Protein AF-A0A151EDJ1-F1 (afdb_monomer_lite)

Structure (mmCIF, N/CA/C/O backbone):
data_AF-A0A151EDJ1-F1
#
_entry.id   AF-A0A151EDJ1-F1
#
loop_
_atom_site.group_PDB
_atom_site.id
_atom_site.type_symbol
_atom_site.label_atom_id
_atom_site.label_alt_id
_atom_site.label_comp_id
_atom_site.label_asym_id
_atom_site.label_entity_id
_atom_site.label_seq_id
_atom_site.pdbx_PDB_ins_code
_atom_site.Cartn_x
_atom_site.Cartn_y
_atom_site.Cartn_z
_atom_site.occupancy
_atom_site.B_iso_or_equiv
_atom_site.auth_seq_id
_atom_site.auth_comp_id
_atom_site.auth_asym_id
_atom_site.auth_atom_id
_atom_site.pdbx_PDB_model_num
ATOM 1 N N . MET A 1 1 ? 16.785 19.805 -21.610 1.00 51.41 1 MET A N 1
ATOM 2 C CA . MET A 1 1 ? 17.553 18.549 -21.438 1.00 51.41 1 MET A CA 1
ATOM 3 C C . MET A 1 1 ? 16.718 17.303 -21.761 1.00 51.41 1 MET A C 1
ATOM 5 O O . MET A 1 1 ? 17.277 16.340 -22.266 1.00 51.41 1 MET A O 1
ATOM 9 N N . ASP A 1 2 ? 15.391 17.324 -21.567 1.00 67.62 2 ASP A N 1
ATOM 10 C CA . ASP A 1 2 ? 14.525 16.147 -21.782 1.00 67.62 2 ASP A CA 1
ATOM 11 C C . ASP A 1 2 ? 14.190 15.793 -23.239 1.00 67.62 2 ASP A C 1
ATOM 13 O O . ASP A 1 2 ? 13.924 14.629 -23.528 1.00 67.62 2 ASP A O 1
ATOM 17 N N . PHE A 1 3 ? 14.205 16.756 -24.167 1.00 69.12 3 PHE A N 1
ATOM 18 C CA . PHE A 1 3 ? 13.816 16.505 -25.563 1.00 69.12 3 PHE A CA 1
ATOM 19 C C . PHE A 1 3 ? 14.855 15.660 -26.316 1.00 69.12 3 PHE A C 1
ATOM 21 O O . PHE A 1 3 ? 14.533 14.585 -26.812 1.00 69.12 3 PHE A O 1
ATOM 28 N N . VAL A 1 4 ? 16.126 16.076 -26.268 1.00 76.88 4 VAL A N 1
ATOM 29 C CA . VAL A 1 4 ? 17.264 15.361 -26.883 1.00 76.88 4 VAL A CA 1
ATOM 30 C C . VAL A 1 4 ? 17.376 13.924 -26.359 1.00 76.88 4 VAL A C 1
ATOM 32 O O . VAL A 1 4 ? 17.669 12.993 -27.103 1.00 76.88 4 VAL A O 1
ATOM 35 N N . LYS A 1 5 ? 17.081 13.716 -25.069 1.00 84.25 5 LYS A N 1
ATOM 36 C CA . LYS A 1 5 ? 17.083 12.385 -24.454 1.00 84.25 5 LYS A CA 1
ATOM 37 C C . LYS A 1 5 ? 15.996 11.475 -2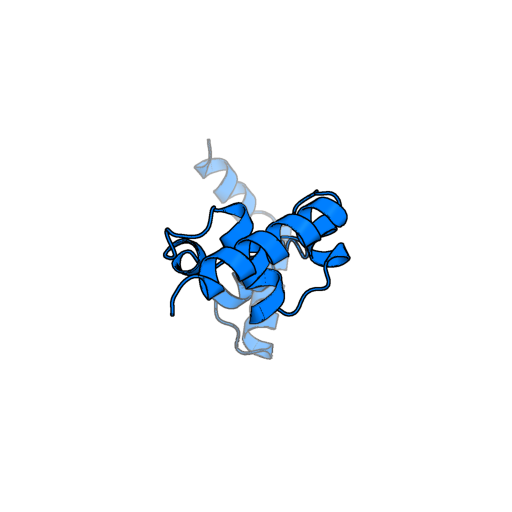5.038 1.00 84.25 5 LYS A C 1
ATOM 39 O O . LYS A 1 5 ? 16.250 10.293 -25.238 1.00 84.25 5 LYS A O 1
ATOM 44 N N . ARG A 1 6 ? 14.797 12.002 -25.314 1.00 85.06 6 ARG A N 1
ATOM 45 C CA . ARG A 1 6 ? 13.677 11.226 -25.879 1.00 85.06 6 ARG A CA 1
ATOM 46 C C . ARG A 1 6 ? 13.916 10.833 -27.332 1.00 85.06 6 ARG A C 1
ATOM 48 O O . ARG A 1 6 ? 13.548 9.724 -27.702 1.00 85.06 6 ARG A O 1
ATOM 55 N N . GLU A 1 7 ? 14.526 11.706 -28.127 1.00 84.50 7 GLU A N 1
ATOM 56 C CA . GLU A 1 7 ? 14.875 11.384 -29.517 1.00 84.50 7 GLU A CA 1
ATOM 57 C C . GLU A 1 7 ? 15.923 10.279 -29.580 1.00 84.50 7 GLU A C 1
ATOM 59 O O . GLU A 1 7 ? 15.695 9.266 -30.235 1.00 84.50 7 GLU A O 1
ATOM 64 N N . LYS A 1 8 ? 16.978 10.384 -28.764 1.00 88.19 8 LYS A N 1
ATOM 65 C CA . LYS A 1 8 ? 17.999 9.336 -28.669 1.00 88.19 8 LYS A CA 1
ATOM 66 C C . LYS A 1 8 ? 17.424 7.973 -28.261 1.00 88.19 8 LYS A C 1
ATOM 68 O O . LYS A 1 8 ? 17.879 6.950 -28.751 1.00 88.19 8 LYS A O 1
ATOM 73 N N . ILE A 1 9 ? 16.417 7.950 -27.382 1.00 89.75 9 ILE A N 1
ATOM 74 C CA . ILE A 1 9 ? 15.724 6.708 -26.997 1.00 89.75 9 ILE A CA 1
ATOM 75 C C . ILE A 1 9 ? 14.916 6.133 -28.167 1.00 89.75 9 ILE A C 1
ATOM 77 O O . ILE A 1 9 ? 14.866 4.921 -28.318 1.00 89.75 9 ILE A O 1
ATOM 81 N N . ARG A 1 10 ? 14.279 6.968 -28.997 1.00 89.19 10 ARG A N 1
ATOM 82 C CA . ARG A 1 10 ? 13.485 6.494 -30.146 1.00 89.19 10 ARG A CA 1
ATOM 83 C C . ARG A 1 10 ? 14.343 5.897 -31.256 1.00 89.19 10 ARG A C 1
ATOM 85 O O . ARG A 1 10 ? 13.878 5.014 -31.967 1.00 89.19 10 ARG A O 1
ATOM 92 N N . GLU A 1 11 ? 15.574 6.373 -31.386 1.00 91.88 11 GLU A N 1
ATOM 93 C CA . GLU A 1 11 ? 16.566 5.831 -32.318 1.00 91.88 11 GLU A CA 1
ATOM 94 C C . GLU A 1 11 ? 17.241 4.555 -31.787 1.00 91.88 11 GLU A C 1
ATOM 96 O O . GLU A 1 11 ? 17.954 3.872 -32.521 1.00 91.88 11 GLU A O 1
ATOM 101 N N . ASP A 1 12 ? 17.004 4.200 -30.522 1.00 94.81 12 ASP A N 1
ATOM 102 C CA . ASP A 1 12 ? 17.617 3.041 -29.889 1.00 9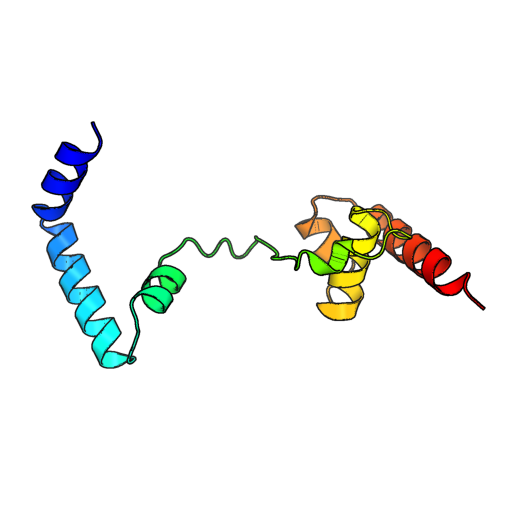4.81 12 ASP A CA 1
ATOM 103 C C . ASP A 1 12 ? 17.029 1.720 -30.421 1.00 94.81 12 ASP A C 1
ATOM 105 O O . ASP A 1 12 ? 15.813 1.515 -30.500 1.00 94.81 12 ASP A O 1
ATOM 109 N N . SER A 1 13 ? 17.905 0.768 -30.745 1.00 93.19 13 SER A N 1
ATOM 110 C CA . SER A 1 13 ? 17.513 -0.580 -31.174 1.00 93.19 13 SER A CA 1
ATOM 111 C C . SER A 1 13 ? 16.629 -1.317 -30.155 1.00 93.19 13 SER A C 1
ATOM 113 O O . SER A 1 13 ? 15.709 -2.040 -30.548 1.00 93.19 13 SER A O 1
ATOM 115 N N . LEU A 1 14 ? 16.846 -1.094 -28.854 1.00 94.25 14 LEU A N 1
ATOM 116 C CA . LEU A 1 14 ? 16.046 -1.673 -27.776 1.00 94.25 14 LEU A CA 1
ATOM 117 C C . LEU A 1 14 ? 14.632 -1.098 -27.761 1.00 94.25 14 LEU A C 1
ATOM 119 O O . LEU A 1 14 ? 13.679 -1.837 -27.519 1.00 94.25 14 LEU A O 1
ATOM 123 N N . TYR A 1 15 ? 14.474 0.196 -28.060 1.00 93.56 15 TYR A N 1
ATOM 124 C CA . TYR A 1 15 ? 13.155 0.812 -28.177 1.00 93.56 15 TYR A CA 1
ATOM 125 C C . TYR A 1 15 ? 12.355 0.167 -29.309 1.00 93.56 15 TYR A C 1
ATOM 127 O O . TYR A 1 15 ? 11.200 -0.204 -29.106 1.00 93.56 15 TYR A O 1
ATOM 135 N N . ASN A 1 16 ? 12.984 -0.052 -30.464 1.00 93.88 16 ASN A N 1
ATOM 136 C CA . ASN A 1 16 ? 12.343 -0.706 -31.607 1.00 93.88 16 ASN A CA 1
ATOM 137 C C . ASN A 1 16 ? 11.940 -2.156 -31.301 1.00 93.88 16 ASN A C 1
ATOM 139 O O . ASN A 1 16 ? 10.808 -2.555 -31.584 1.00 93.88 16 ASN A O 1
ATOM 143 N N . ALA A 1 17 ? 12.826 -2.929 -30.664 1.00 95.62 17 ALA A N 1
ATOM 144 C CA . ALA A 1 17 ? 12.510 -4.285 -30.218 1.00 95.62 17 ALA A CA 1
ATOM 145 C C . ALA A 1 17 ? 11.338 -4.293 -29.220 1.00 95.62 17 ALA A C 1
ATOM 147 O O . ALA A 1 17 ? 10.403 -5.083 -29.356 1.00 95.62 17 ALA A O 1
ATOM 148 N N . PHE A 1 18 ? 11.340 -3.367 -28.259 1.00 95.00 18 PHE A N 1
ATOM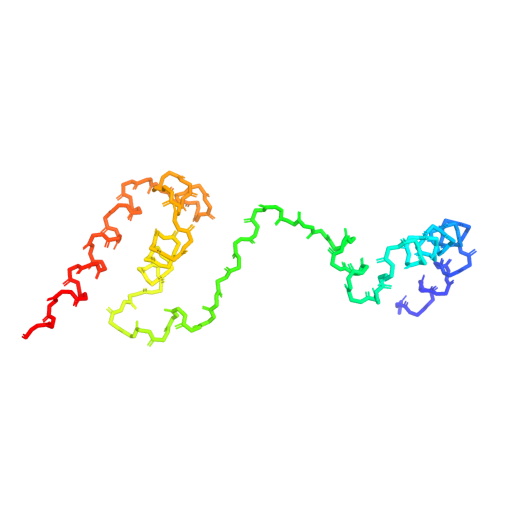 149 C CA . PHE A 1 18 ? 10.264 -3.225 -27.283 1.00 95.00 18 PHE A CA 1
ATOM 150 C C . PHE A 1 18 ? 8.929 -2.842 -27.938 1.00 95.00 18 PHE A C 1
ATOM 152 O O . PHE A 1 18 ? 7.904 -3.433 -27.605 1.00 95.00 18 PHE A O 1
ATOM 159 N N . GLN A 1 19 ? 8.924 -1.925 -28.914 1.00 94.50 19 GLN A N 1
ATOM 160 C CA . GLN A 1 19 ? 7.718 -1.579 -29.681 1.00 94.50 19 GLN A CA 1
ATOM 161 C C . GLN A 1 19 ? 7.127 -2.798 -30.403 1.00 94.50 19 GLN A C 1
ATOM 163 O O . GLN A 1 19 ? 5.909 -2.981 -30.398 1.00 94.50 19 GLN A O 1
ATOM 168 N N . LEU A 1 20 ? 7.974 -3.655 -30.982 1.00 95.50 20 LEU A N 1
ATOM 169 C CA . LEU A 1 20 ? 7.533 -4.870 -31.670 1.00 95.50 20 LEU A CA 1
ATOM 170 C C . LEU A 1 20 ? 6.892 -5.881 -30.703 1.00 95.50 20 LEU A C 1
ATOM 172 O O . LEU A 1 20 ? 5.830 -6.441 -30.993 1.00 95.50 20 LEU A O 1
ATOM 176 N N . VAL A 1 21 ? 7.499 -6.069 -29.527 1.00 95.75 21 VAL A N 1
ATOM 177 C CA . VAL A 1 21 ? 6.945 -6.914 -28.457 1.00 95.75 21 VAL A CA 1
ATOM 178 C C . VAL A 1 21 ? 5.614 -6.350 -27.956 1.00 95.75 21 VAL A C 1
ATOM 180 O O . VAL A 1 21 ? 4.629 -7.084 -27.895 1.00 95.75 21 VAL A O 1
ATOM 183 N N . LEU A 1 22 ? 5.550 -5.047 -27.657 1.00 94.38 22 LEU A N 1
ATOM 184 C CA . LEU A 1 22 ? 4.321 -4.397 -27.198 1.00 94.38 22 LEU A CA 1
ATOM 185 C C . LEU A 1 22 ? 3.192 -4.517 -28.219 1.00 94.38 22 LEU A C 1
ATOM 187 O O . LEU A 1 22 ? 2.059 -4.796 -27.836 1.00 94.38 22 LEU A O 1
ATOM 191 N N . LYS A 1 23 ? 3.489 -4.334 -29.509 1.00 94.81 23 LYS A N 1
ATOM 192 C CA . LYS A 1 23 ? 2.507 -4.510 -30.583 1.00 94.81 23 LYS A CA 1
ATOM 193 C C . LYS A 1 23 ? 1.941 -5.933 -30.586 1.00 94.81 23 LYS A C 1
ATOM 195 O O . LYS A 1 23 ? 0.727 -6.101 -30.564 1.00 94.81 23 LYS A O 1
ATOM 200 N N . SER A 1 24 ? 2.817 -6.935 -30.522 1.00 95.00 24 SER A N 1
ATOM 201 C CA . SER A 1 24 ? 2.421 -8.350 -30.512 1.00 95.00 24 SER A CA 1
ATOM 202 C C . SER A 1 24 ? 1.559 -8.705 -29.293 1.00 95.00 24 SER A C 1
ATOM 204 O O . SER A 1 24 ? 0.609 -9.476 -29.404 1.00 95.00 24 SER A O 1
ATOM 206 N N . LEU A 1 25 ? 1.864 -8.130 -28.123 1.00 93.69 25 LEU A N 1
ATOM 207 C CA . LEU A 1 25 ? 1.070 -8.318 -26.904 1.00 93.69 25 LEU A CA 1
ATOM 208 C C . LEU A 1 25 ? -0.300 -7.639 -26.995 1.00 93.69 25 LEU A C 1
ATOM 210 O O . LEU A 1 25 ? -1.295 -8.249 -26.611 1.00 93.69 25 LEU A O 1
ATOM 214 N N . LYS A 1 26 ? -0.359 -6.410 -27.524 1.00 93.75 26 LYS A N 1
ATOM 215 C CA . LYS A 1 26 ? -1.623 -5.690 -27.727 1.00 93.75 26 LYS A CA 1
ATOM 216 C C . LYS A 1 26 ? -2.567 -6.455 -28.642 1.00 93.75 26 LYS A C 1
ATOM 218 O O . LYS A 1 26 ? -3.727 -6.605 -28.299 1.00 93.75 26 LYS A O 1
ATOM 223 N N . GLU A 1 27 ? -2.064 -6.977 -29.757 1.00 94.75 27 GLU A N 1
ATOM 224 C CA . GLU A 1 27 ? -2.874 -7.743 -30.711 1.00 94.75 27 GLU A CA 1
ATOM 225 C C . GLU A 1 27 ? -3.328 -9.090 -30.132 1.00 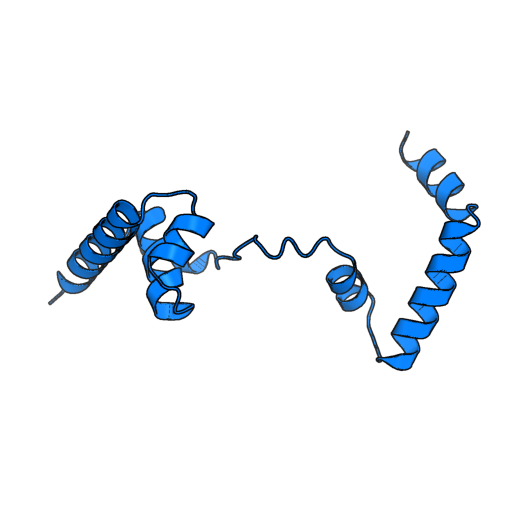94.75 27 GLU A C 1
ATOM 227 O O . GLU A 1 27 ? -4.486 -9.470 -30.282 1.00 94.75 27 GLU A O 1
ATOM 232 N N . LYS A 1 28 ? -2.439 -9.809 -29.434 1.00 95.88 28 LYS A N 1
ATOM 233 C CA . LYS A 1 28 ? -2.751 -11.137 -28.881 1.00 95.88 28 LYS A CA 1
ATOM 234 C C . LYS A 1 28 ? -3.793 -11.103 -27.758 1.00 95.88 28 LYS A C 1
ATOM 236 O O . LYS A 1 28 ? -4.528 -12.076 -27.599 1.00 95.88 28 LYS A O 1
ATOM 241 N N . TYR A 1 29 ? -3.815 -10.034 -26.965 1.00 94.12 29 TYR A N 1
ATOM 242 C CA . TYR A 1 29 ? -4.647 -9.923 -25.762 1.00 94.12 29 TYR A CA 1
ATOM 243 C C . TYR A 1 29 ? -5.655 -8.763 -25.818 1.00 94.12 29 TYR A C 1
ATOM 245 O O . TYR A 1 29 ? -6.245 -8.445 -24.793 1.00 94.12 29 TYR A O 1
ATOM 253 N N . ASP A 1 30 ? -5.836 -8.143 -26.989 1.00 93.19 30 ASP A N 1
ATOM 254 C CA . ASP A 1 30 ? -6.715 -6.982 -27.220 1.00 93.19 30 ASP A CA 1
ATOM 255 C C . ASP A 1 30 ? -6.485 -5.821 -26.230 1.00 93.19 30 ASP A C 1
ATOM 257 O O . ASP A 1 30 ? -7.414 -5.205 -25.714 1.00 93.19 30 ASP A O 1
ATOM 261 N N . LEU A 1 31 ? -5.212 -5.533 -25.927 1.00 93.38 31 LEU A N 1
ATOM 262 C CA . LEU A 1 31 ? -4.856 -4.544 -24.907 1.00 93.38 31 LEU A CA 1
ATOM 263 C C . LEU A 1 31 ? -4.842 -3.126 -25.467 1.00 93.38 31 LEU A C 1
ATOM 265 O O . LEU A 1 31 ? -4.175 -2.811 -26.463 1.00 93.38 31 LEU A O 1
ATOM 269 N N . ASN A 1 32 ? -5.459 -2.217 -24.726 1.00 92.25 32 ASN A N 1
ATOM 270 C CA . ASN A 1 32 ? -5.342 -0.791 -24.958 1.00 92.25 32 ASN A CA 1
ATOM 271 C C . ASN A 1 32 ? -4.076 -0.209 -24.295 1.00 92.25 32 ASN A C 1
ATOM 273 O O . ASN A 1 32 ? -3.361 -0.841 -23.517 1.00 92.25 32 ASN A O 1
ATOM 277 N N . THR A 1 33 ? -3.756 1.046 -24.619 1.00 88.19 33 THR A N 1
ATOM 278 C CA . THR A 1 33 ? -2.535 1.699 -24.118 1.00 88.19 33 THR A CA 1
ATOM 279 C C . THR A 1 33 ? -2.501 1.845 -22.595 1.00 88.19 33 THR A C 1
ATOM 281 O O . THR A 1 33 ? -1.414 1.786 -22.028 1.00 88.19 33 THR A O 1
ATOM 284 N N . ARG A 1 34 ? -3.649 2.027 -21.927 1.00 84.94 34 ARG A N 1
ATOM 285 C CA . ARG A 1 34 ? -3.693 2.158 -20.461 1.00 84.94 34 ARG A CA 1
ATOM 286 C C . ARG A 1 34 ? -3.360 0.835 -19.786 1.00 84.94 34 ARG A C 1
ATOM 288 O O . ARG A 1 34 ? -2.511 0.825 -18.909 1.00 84.94 34 ARG A O 1
ATOM 295 N N . GLU A 1 35 ? -3.934 -0.262 -20.260 1.00 85.31 35 GLU A N 1
ATOM 296 C CA . GLU A 1 35 ? -3.665 -1.604 -19.726 1.00 85.31 35 GLU A CA 1
ATOM 297 C C . GLU A 1 35 ? -2.191 -1.983 -19.892 1.00 85.31 35 GLU A C 1
ATOM 299 O O . GLU A 1 35 ? -1.573 -2.526 -18.984 1.00 85.31 35 GLU A O 1
ATOM 304 N N . VAL A 1 36 ? -1.578 -1.619 -21.024 1.00 89.38 36 VAL A N 1
ATOM 305 C CA . VAL A 1 36 ? -0.134 -1.813 -21.213 1.00 89.38 36 VAL A CA 1
ATOM 306 C C . VAL A 1 36 ? 0.684 -1.002 -20.211 1.00 89.38 36 VAL A C 1
ATOM 308 O O . VAL A 1 36 ? 1.666 -1.524 -19.692 1.00 89.38 36 VAL A O 1
ATOM 311 N N . ILE A 1 37 ? 0.298 0.249 -19.931 1.00 86.31 37 ILE A N 1
ATOM 312 C CA . ILE A 1 37 ? 0.950 1.059 -18.894 1.00 86.31 37 ILE A CA 1
ATOM 313 C C . ILE A 1 37 ? 0.788 0.391 -17.532 1.00 86.31 37 ILE A C 1
ATOM 315 O O . ILE A 1 37 ? 1.765 0.319 -16.803 1.00 86.31 37 ILE A O 1
ATOM 319 N N . GLU A 1 38 ? -0.394 -0.121 -17.202 1.00 83.00 38 GLU A N 1
ATOM 320 C CA . GLU A 1 38 ? -0.633 -0.815 -15.935 1.00 83.00 38 GLU A CA 1
ATOM 321 C C . GLU A 1 38 ? 0.249 -2.056 -15.791 1.00 83.00 38 GLU A C 1
ATOM 323 O O . GLU A 1 38 ? 0.831 -2.231 -14.732 1.00 83.00 38 GLU A O 1
ATOM 328 N N . LEU A 1 39 ? 0.428 -2.849 -16.853 1.00 83.31 39 LEU A N 1
ATOM 329 C CA . LEU A 1 39 ? 1.254 -4.067 -16.847 1.00 83.31 39 LEU A CA 1
ATOM 330 C C . LEU A 1 39 ? 2.758 -3.817 -16.658 1.00 83.31 39 LEU A C 1
ATOM 332 O O . LEU A 1 39 ? 3.465 -4.676 -16.131 1.00 83.31 39 LEU A O 1
ATOM 336 N N . ILE A 1 40 ? 3.269 -2.694 -17.173 1.00 84.00 40 ILE A N 1
ATOM 337 C CA . ILE A 1 40 ? 4.704 -2.352 -17.130 1.00 84.00 40 ILE A CA 1
ATOM 338 C C . ILE A 1 40 ? 5.039 -1.348 -16.035 1.00 84.00 40 ILE A C 1
ATOM 340 O O . ILE A 1 40 ? 6.210 -1.207 -15.675 1.00 84.00 40 ILE A O 1
ATOM 344 N N . ALA A 1 41 ? 4.038 -0.605 -15.555 1.00 80.50 41 ALA A N 1
ATOM 345 C CA . ALA A 1 41 ? 4.194 0.226 -14.384 1.00 80.50 41 ALA A CA 1
ATOM 346 C C . ALA A 1 41 ? 4.710 -0.680 -13.268 1.00 80.50 41 ALA A C 1
ATOM 348 O O . ALA A 1 41 ? 4.277 -1.832 -13.171 1.00 80.50 41 ALA A O 1
ATOM 349 N N . PRO A 1 42 ? 5.655 -0.202 -12.447 1.00 70.38 42 PRO A N 1
ATOM 350 C CA . PRO A 1 42 ? 6.049 -0.941 -11.271 1.00 70.38 42 PRO A CA 1
ATOM 351 C C . PRO A 1 42 ? 4.782 -1.212 -10.463 1.00 70.38 42 PRO A C 1
ATOM 353 O O . PRO A 1 42 ? 4.204 -0.322 -9.842 1.00 70.38 42 PRO A O 1
ATOM 356 N N . HIS A 1 43 ? 4.323 -2.458 -10.520 1.00 62.56 43 HIS A N 1
ATOM 357 C CA . HIS A 1 43 ? 3.433 -2.997 -9.526 1.00 62.56 43 HIS A CA 1
ATOM 358 C C . HIS A 1 43 ? 4.299 -3.098 -8.281 1.00 62.56 43 HIS A C 1
ATOM 360 O O . HIS A 1 43 ? 4.901 -4.143 -8.022 1.00 62.56 43 HIS A O 1
ATOM 366 N N . ASP A 1 44 ? 4.407 -2.001 -7.534 1.00 58.69 44 ASP A N 1
ATOM 367 C CA . ASP A 1 44 ? 4.714 -2.102 -6.121 1.00 58.69 44 ASP A CA 1
ATOM 368 C C . ASP A 1 44 ? 3.622 -3.011 -5.563 1.00 58.69 44 ASP A C 1
ATOM 370 O O . ASP A 1 44 ? 2.522 -2.572 -5.233 1.00 58.69 44 ASP A O 1
ATOM 374 N N . LYS A 1 45 ? 3.907 -4.317 -5.504 1.00 52.91 45 LYS A N 1
ATOM 375 C CA . LYS A 1 45 ? 3.042 -5.340 -4.903 1.00 52.91 45 LYS A CA 1
ATOM 376 C C . LYS A 1 45 ? 2.713 -5.017 -3.437 1.00 52.91 45 LYS A C 1
ATOM 378 O O . LYS A 1 45 ? 1.924 -5.723 -2.823 1.00 52.91 45 LYS A O 1
ATOM 383 N N . GLU A 1 46 ? 3.303 -3.955 -2.895 1.00 57.12 46 GLU A N 1
ATOM 384 C CA . GLU A 1 46 ? 3.219 -3.495 -1.518 1.00 57.12 46 GLU A CA 1
ATOM 385 C C . GLU A 1 46 ? 2.422 -2.186 -1.355 1.00 57.12 46 GLU A C 1
ATOM 387 O O . GLU A 1 46 ? 2.069 -1.829 -0.230 1.00 57.12 46 GLU A O 1
ATOM 392 N N . ALA A 1 47 ? 2.090 -1.465 -2.435 1.00 67.25 47 ALA A N 1
ATOM 393 C CA . ALA A 1 47 ? 1.366 -0.199 -2.322 1.00 67.25 47 ALA A CA 1
ATOM 394 C C . ALA A 1 47 ? -0.144 -0.440 -2.163 1.00 67.25 47 ALA A C 1
ATOM 396 O O . ALA A 1 47 ? -0.888 -0.617 -3.130 1.00 67.25 47 ALA A O 1
ATOM 397 N N . ILE A 1 48 ? -0.618 -0.426 -0.917 1.00 80.56 48 ILE A N 1
ATOM 398 C CA . ILE A 1 48 ? -2.050 -0.477 -0.613 1.00 80.56 48 ILE A CA 1
ATOM 399 C C . ILE A 1 48 ? -2.718 0.830 -1.058 1.00 80.56 48 ILE A C 1
ATOM 401 O O . ILE A 1 48 ? -2.466 1.898 -0.498 1.00 80.56 48 ILE A O 1
ATOM 405 N N . SER A 1 49 ? -3.619 0.737 -2.037 1.00 86.25 49 SER A N 1
ATOM 406 C CA . SER A 1 49 ? -4.475 1.855 -2.442 1.00 86.25 49 SER A CA 1
ATOM 407 C C . SER A 1 49 ? -5.655 2.015 -1.481 1.00 86.25 49 SER A C 1
ATOM 409 O O . SER A 1 49 ? -6.363 1.052 -1.178 1.00 86.25 49 SER A O 1
ATOM 411 N N . ILE A 1 50 ? -5.880 3.241 -1.004 1.00 89.69 50 ILE A N 1
ATOM 412 C CA . ILE A 1 50 ? -6.959 3.574 -0.068 1.00 89.69 50 ILE A CA 1
ATOM 413 C C . ILE A 1 50 ? -7.840 4.658 -0.703 1.00 89.69 50 ILE A C 1
ATOM 415 O O . ILE A 1 50 ? -7.350 5.767 -0.939 1.00 89.69 50 ILE A O 1
ATOM 419 N N . PRO A 1 51 ? -9.135 4.389 -0.960 1.00 92.56 51 PRO A N 1
ATOM 420 C CA . PRO A 1 51 ? -10.060 5.397 -1.466 1.00 92.56 51 PRO A CA 1
ATOM 421 C C . PRO A 1 51 ? -10.165 6.584 -0.504 1.00 92.56 51 PRO A C 1
ATOM 423 O O . PRO A 1 51 ? -10.342 6.407 0.702 1.00 92.56 51 PRO A O 1
ATOM 426 N N . ILE A 1 52 ? -10.128 7.813 -1.025 1.00 93.75 52 ILE A N 1
ATOM 427 C CA . ILE A 1 52 ? -10.188 9.034 -0.201 1.00 93.75 52 ILE A CA 1
ATOM 428 C C . ILE A 1 52 ? -11.473 9.122 0.644 1.00 93.75 52 ILE A C 1
ATOM 430 O O . ILE A 1 52 ? -11.489 9.726 1.716 1.00 93.75 52 ILE A O 1
ATOM 434 N N . GLN A 1 53 ? -12.542 8.467 0.189 1.00 95.00 53 GLN A N 1
ATOM 435 C CA . GLN A 1 53 ? -13.836 8.363 0.856 1.00 95.00 53 GLN A CA 1
ATOM 436 C C . GLN A 1 53 ? -13.728 7.719 2.245 1.00 95.00 53 GLN A C 1
ATOM 438 O O . GLN A 1 53 ? -14.477 8.094 3.145 1.00 95.00 53 GLN A O 1
ATOM 443 N N . VAL A 1 54 ? -12.750 6.830 2.461 1.00 94.50 54 VAL A N 1
ATOM 444 C CA . VAL A 1 54 ? -12.472 6.219 3.773 1.00 94.50 54 VAL A CA 1
ATOM 445 C C . VAL A 1 54 ? -12.230 7.288 4.844 1.00 94.50 54 VAL A C 1
ATOM 447 O O . VAL A 1 54 ? -12.622 7.124 5.998 1.00 94.50 54 VAL A O 1
ATOM 450 N N . LEU A 1 55 ? -11.654 8.432 4.462 1.00 94.81 55 LEU A N 1
ATOM 451 C CA . LEU A 1 55 ? -11.323 9.533 5.368 1.00 94.81 55 LEU A CA 1
ATOM 452 C C . LEU A 1 55 ? -12.478 10.531 5.582 1.00 94.81 55 LEU A C 1
ATOM 454 O O . LEU A 1 55 ? -12.303 11.534 6.279 1.00 94.81 55 LEU A O 1
ATOM 458 N N . GLN A 1 56 ? -13.663 10.288 5.005 1.00 93.56 56 GLN A N 1
ATOM 459 C CA . GLN A 1 56 ? -14.827 11.164 5.189 1.00 93.56 56 GLN A CA 1
ATOM 460 C C . GLN A 1 56 ? -15.393 11.099 6.612 1.00 93.56 56 GLN A C 1
ATOM 462 O O . GLN A 1 56 ? -15.956 12.086 7.095 1.00 93.56 56 GLN A O 1
ATOM 467 N N . ASN A 1 57 ? -15.238 9.967 7.307 1.00 88.62 57 ASN A N 1
ATOM 468 C CA . ASN A 1 57 ? -15.742 9.816 8.668 1.00 88.62 57 ASN A CA 1
ATOM 469 C C . ASN A 1 57 ? -14.887 10.605 9.674 1.00 88.62 57 ASN A C 1
ATOM 471 O O . ASN A 1 57 ? -13.910 10.099 10.220 1.00 88.62 57 ASN A O 1
ATOM 475 N N . ARG A 1 58 ? -15.316 11.834 9.980 1.00 90.62 58 ARG A N 1
ATOM 476 C CA . ARG A 1 58 ? -14.627 12.748 10.910 1.00 90.62 58 ARG A CA 1
ATOM 477 C C . ARG A 1 58 ? -14.613 12.293 12.374 1.00 90.62 58 ARG A C 1
ATOM 479 O O . ARG A 1 58 ? -13.928 12.913 13.179 1.00 90.62 58 ARG A O 1
ATOM 486 N N . GLN A 1 59 ? -15.352 11.242 12.737 1.00 90.88 59 GLN A N 1
ATOM 487 C CA . GLN A 1 59 ? -15.296 10.673 14.090 1.00 90.88 59 GLN A CA 1
ATOM 488 C C . GLN A 1 59 ? -14.046 9.812 14.297 1.00 90.88 59 GLN A C 1
ATOM 490 O O . GLN A 1 59 ? -13.610 9.624 15.434 1.00 90.88 59 GLN A O 1
ATOM 495 N N . LEU A 1 60 ? -13.485 9.280 13.208 1.00 94.94 60 LEU A N 1
ATOM 496 C CA . LEU A 1 60 ? -12.273 8.478 13.225 1.00 94.94 60 LEU A CA 1
ATOM 497 C C . LEU A 1 60 ? -11.067 9.359 12.893 1.00 94.94 60 LEU A C 1
ATOM 499 O O . LEU A 1 60 ? -11.111 10.192 11.988 1.00 94.94 60 LEU A O 1
ATOM 503 N N . GLY A 1 61 ? -9.969 9.158 13.617 1.00 94.81 61 GLY A N 1
ATOM 504 C CA . GLY A 1 61 ? -8.668 9.659 13.187 1.00 94.81 61 GLY A CA 1
ATOM 505 C C . GLY A 1 61 ? -8.236 8.972 11.890 1.00 94.81 61 GLY A C 1
ATOM 506 O O . GLY A 1 61 ? -8.705 7.881 11.572 1.00 94.81 61 GLY A O 1
ATOM 507 N N . VAL A 1 62 ? -7.299 9.576 11.154 1.00 95.94 62 VAL A N 1
ATOM 508 C CA . VAL A 1 62 ? -6.838 9.048 9.854 1.00 95.94 62 VAL A CA 1
ATOM 509 C C . VAL A 1 62 ? -6.399 7.584 9.962 1.00 95.94 62 VAL A C 1
ATOM 511 O O . VAL A 1 62 ? -6.862 6.747 9.194 1.00 95.94 62 VAL A O 1
ATOM 514 N N . LEU A 1 63 ? -5.577 7.247 10.962 1.00 96.31 63 LEU A N 1
ATOM 515 C CA . LEU A 1 63 ? -5.117 5.870 11.167 1.00 96.31 63 LEU A CA 1
ATOM 516 C C . LEU A 1 63 ? -6.259 4.914 11.549 1.00 96.31 63 LEU A C 1
ATOM 518 O O . LEU A 1 63 ? -6.262 3.770 11.115 1.00 96.31 63 LEU A O 1
ATOM 522 N N . GLU A 1 64 ? -7.243 5.374 12.325 1.00 97.38 64 GLU A N 1
ATOM 523 C CA . GLU A 1 64 ? -8.422 4.571 12.677 1.00 97.38 64 GLU A CA 1
ATOM 524 C C . GLU A 1 64 ? -9.268 4.258 11.444 1.00 97.38 64 GLU A C 1
ATOM 526 O O . GLU A 1 64 ? -9.647 3.107 11.248 1.00 97.38 64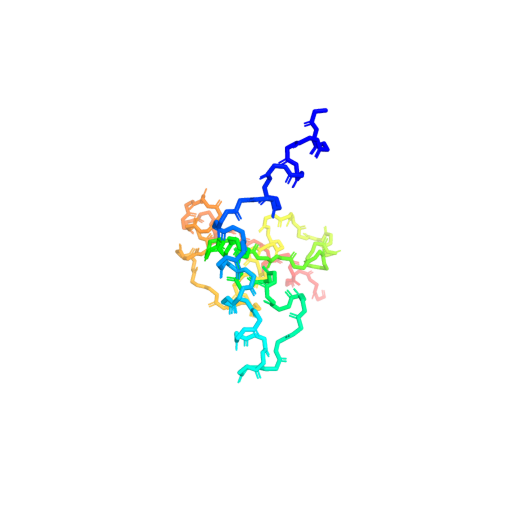 GLU A O 1
ATOM 531 N N . ALA A 1 65 ? -9.524 5.258 10.599 1.00 96.94 65 ALA A N 1
ATOM 532 C CA . ALA A 1 65 ? -10.277 5.091 9.362 1.00 96.94 65 ALA A CA 1
ATOM 533 C C . ALA A 1 65 ? -9.579 4.111 8.407 1.00 96.94 65 ALA A C 1
ATOM 535 O O . ALA A 1 65 ? -10.214 3.192 7.894 1.00 96.94 65 ALA A O 1
ATOM 536 N N . VAL A 1 66 ? -8.260 4.258 8.238 1.00 96.62 66 VAL A N 1
ATOM 537 C CA . VAL A 1 66 ? -7.444 3.347 7.424 1.00 96.62 66 VAL A CA 1
ATOM 538 C C . VAL A 1 66 ? -7.484 1.923 7.978 1.00 96.62 66 VAL A C 1
ATOM 540 O O . VAL A 1 66 ? -7.800 0.996 7.241 1.00 96.62 66 VAL A O 1
ATOM 543 N N . VAL A 1 67 ? -7.219 1.727 9.273 1.00 97.19 67 VAL A N 1
ATOM 544 C CA . VAL A 1 67 ? -7.207 0.385 9.882 1.00 97.19 67 VAL A CA 1
ATOM 545 C C . VAL A 1 67 ? -8.581 -0.284 9.808 1.00 97.19 67 VAL A C 1
ATOM 547 O O . VAL A 1 67 ? -8.653 -1.480 9.542 1.00 97.19 67 VAL A O 1
ATOM 550 N N . VAL A 1 68 ? -9.668 0.470 10.008 1.00 96.75 68 VAL A N 1
ATOM 551 C CA . VAL A 1 68 ? -11.043 -0.030 9.851 1.00 96.75 68 VAL A CA 1
ATOM 552 C C . VAL A 1 68 ? -11.292 -0.488 8.419 1.00 96.75 68 VAL A C 1
ATOM 554 O O . VAL A 1 68 ? -11.731 -1.615 8.232 1.00 96.75 68 VAL A O 1
ATOM 557 N N . TYR A 1 69 ? -10.945 0.322 7.417 1.00 96.44 69 TYR A N 1
ATOM 558 C CA . TYR A 1 69 ? -11.101 -0.052 6.009 1.00 96.44 69 TYR A CA 1
ATOM 559 C C . TYR A 1 69 ? -10.298 -1.308 5.649 1.00 96.44 69 TYR A C 1
ATOM 561 O O . TYR A 1 69 ? -10.838 -2.259 5.089 1.00 96.44 69 TYR A O 1
ATOM 569 N N . LEU A 1 70 ? -9.020 -1.361 6.034 1.00 95.56 70 LEU A N 1
ATOM 570 C CA . LEU A 1 70 ? -8.172 -2.521 5.749 1.00 95.56 70 LEU A CA 1
ATOM 571 C C . LEU A 1 70 ? -8.660 -3.791 6.451 1.00 95.56 70 LEU A C 1
ATOM 573 O O . LEU A 1 70 ? -8.482 -4.892 5.930 1.00 95.56 70 LEU A O 1
ATOM 577 N N . LYS A 1 71 ? -9.280 -3.652 7.627 1.00 96.50 71 LYS A N 1
ATOM 578 C CA . LYS A 1 71 ? -9.784 -4.788 8.393 1.00 96.50 71 LYS A CA 1
ATOM 579 C C . LYS A 1 71 ? -11.154 -5.270 7.922 1.00 96.50 71 LYS A C 1
ATOM 581 O O . LYS A 1 71 ? -11.340 -6.474 7.779 1.00 96.50 71 LYS A O 1
ATOM 586 N N . ASP A 1 72 ? -12.096 -4.351 7.744 1.00 95.81 72 ASP A N 1
ATOM 587 C CA . ASP A 1 72 ? -13.503 -4.665 7.488 1.00 95.81 72 ASP A CA 1
ATOM 588 C C . ASP A 1 72 ? -13.801 -4.820 5.992 1.00 95.81 72 ASP A C 1
ATOM 590 O O . ASP A 1 72 ? -14.516 -5.744 5.620 1.00 95.81 72 ASP A O 1
ATOM 594 N N . GLU A 1 73 ? -13.243 -3.948 5.145 1.00 93.69 73 GLU A N 1
ATOM 595 C CA . GLU A 1 73 ? -13.543 -3.920 3.705 1.00 93.69 73 GLU A CA 1
ATOM 596 C C . GLU A 1 73 ? -12.547 -4.764 2.900 1.00 93.69 73 GLU A C 1
ATOM 598 O O . GLU A 1 73 ? -12.940 -5.503 2.002 1.00 93.69 73 GLU A O 1
ATOM 603 N N . ILE A 1 74 ? -11.251 -4.693 3.233 1.00 92.06 74 ILE A N 1
ATOM 604 C CA . ILE A 1 74 ? -10.208 -5.493 2.558 1.00 92.06 74 ILE A CA 1
ATOM 605 C C . ILE A 1 74 ? -10.022 -6.872 3.214 1.00 92.06 74 ILE A C 1
ATOM 607 O O . ILE A 1 74 ? -9.591 -7.817 2.559 1.00 92.06 74 ILE A O 1
ATOM 611 N N . GLY A 1 75 ? -10.362 -7.019 4.499 1.00 93.81 75 GLY A N 1
ATOM 612 C CA . GLY A 1 75 ? -10.324 -8.309 5.199 1.00 93.81 75 GLY A CA 1
ATOM 613 C C . GLY A 1 75 ? -8.951 -8.739 5.731 1.00 93.81 75 GLY A C 1
ATOM 614 O O . GLY A 1 75 ? -8.773 -9.908 6.080 1.00 93.81 75 GLY A O 1
ATOM 615 N N . LEU A 1 76 ? -7.980 -7.827 5.836 1.00 94.06 76 LEU A N 1
ATOM 616 C CA . LEU A 1 76 ? -6.625 -8.161 6.284 1.00 94.06 76 LEU A CA 1
ATOM 617 C C . LEU A 1 76 ? -6.566 -8.582 7.765 1.00 94.06 76 LEU A C 1
ATOM 619 O O . LEU A 1 76 ? -7.349 -8.162 8.631 1.00 94.06 76 LEU A O 1
ATOM 623 N N . LYS A 1 77 ? -5.588 -9.423 8.101 1.00 95.69 77 LYS A N 1
ATOM 624 C CA . LYS A 1 77 ? -5.209 -9.755 9.480 1.00 95.69 77 LYS A CA 1
ATOM 625 C C . LYS A 1 77 ? -4.476 -8.580 10.120 1.00 95.69 77 LYS A C 1
ATOM 627 O O . LYS A 1 77 ? -3.866 -7.762 9.442 1.00 95.69 77 LYS A O 1
ATOM 632 N N . TYR A 1 78 ? -4.489 -8.512 11.451 1.00 96.81 78 TYR A N 1
ATOM 633 C CA . TYR A 1 78 ? -3.802 -7.428 12.160 1.00 96.81 78 TYR A CA 1
ATOM 634 C C . TYR A 1 78 ? -2.303 -7.383 11.856 1.00 96.81 78 TYR A C 1
ATOM 636 O O . TYR A 1 78 ? -1.786 -6.294 11.652 1.00 96.81 78 TYR A O 1
ATOM 644 N N . SER A 1 79 ? -1.652 -8.542 11.739 1.00 94.69 79 SER A N 1
ATOM 645 C CA . SER A 1 79 ? -0.241 -8.661 11.360 1.00 94.69 79 SER A CA 1
ATOM 646 C C . SER A 1 79 ? 0.041 -8.167 9.936 1.00 94.69 79 SER A C 1
ATOM 648 O O . SER A 1 79 ? 1.068 -7.552 9.677 1.00 94.69 79 SER A O 1
ATOM 650 N N . GLU A 1 80 ? -0.886 -8.396 9.002 1.00 92.81 80 GLU A N 1
ATOM 651 C CA . GLU A 1 80 ? -0.766 -7.933 7.612 1.00 92.81 80 GLU A CA 1
ATOM 652 C C . GLU A 1 80 ? -0.912 -6.408 7.541 1.00 92.81 80 GLU A C 1
ATOM 654 O O . GLU A 1 80 ? -0.119 -5.733 6.889 1.00 92.81 80 GLU A O 1
ATOM 659 N N . ILE A 1 81 ? -1.873 -5.851 8.284 1.00 95.31 81 ILE A N 1
ATOM 660 C CA . ILE A 1 81 ? -2.063 -4.398 8.406 1.00 95.31 81 ILE A CA 1
ATOM 661 C C . ILE A 1 81 ? -0.856 -3.750 9.097 1.00 95.31 81 ILE A C 1
ATOM 663 O O . ILE A 1 81 ? -0.408 -2.680 8.693 1.00 95.31 81 ILE A O 1
ATOM 667 N N . ALA A 1 82 ? -0.327 -4.385 10.140 1.00 95.69 82 ALA A N 1
ATOM 668 C CA . ALA A 1 82 ? 0.834 -3.913 10.882 1.00 95.69 82 ALA A CA 1
ATOM 669 C C . ALA A 1 82 ? 2.074 -3.843 9.990 1.00 95.69 82 ALA A C 1
ATOM 671 O O . ALA A 1 82 ? 2.724 -2.799 9.934 1.00 95.69 82 ALA A O 1
ATOM 672 N N . HIS A 1 83 ? 2.332 -4.902 9.218 1.00 93.50 83 HIS A N 1
ATOM 673 C CA . HIS A 1 83 ? 3.409 -4.928 8.237 1.00 93.50 83 HIS A CA 1
ATOM 674 C C . HIS A 1 83 ? 3.230 -3.835 7.174 1.00 93.50 83 HIS A C 1
ATOM 676 O O . HIS A 1 83 ? 4.131 -3.025 6.970 1.00 93.50 83 HIS A O 1
ATOM 682 N N . ALA A 1 84 ? 2.038 -3.736 6.577 1.00 90.75 84 ALA A N 1
ATOM 683 C CA . ALA A 1 84 ? 1.765 -2.773 5.512 1.00 90.75 84 ALA A CA 1
ATOM 684 C C . ALA A 1 84 ? 1.845 -1.303 5.957 1.00 90.75 84 ALA A C 1
ATOM 686 O O . ALA A 1 84 ? 2.233 -0.434 5.182 1.00 90.75 84 ALA A O 1
ATOM 687 N N . LEU A 1 85 ? 1.478 -1.005 7.207 1.00 92.62 85 LEU A N 1
ATOM 688 C CA . LEU A 1 85 ? 1.539 0.351 7.764 1.00 92.62 85 LEU A CA 1
ATOM 689 C C . LEU A 1 85 ? 2.841 0.627 8.530 1.00 92.62 85 LEU A C 1
ATOM 691 O O . LEU A 1 85 ? 2.993 1.716 9.095 1.00 92.62 85 LEU A O 1
ATOM 695 N N . ASN A 1 86 ? 3.760 -0.345 8.574 1.00 93.38 86 ASN A N 1
ATOM 696 C CA . ASN A 1 86 ? 4.981 -0.319 9.375 1.00 93.38 86 ASN A CA 1
ATOM 697 C C . ASN A 1 86 ? 4.697 0.085 10.838 1.00 93.38 86 ASN A C 1
ATOM 699 O O . ASN A 1 86 ? 5.149 1.121 11.344 1.00 93.38 86 ASN A O 1
ATOM 703 N N . ARG A 1 87 ? 3.830 -0.686 11.498 1.00 95.12 87 ARG A N 1
ATOM 704 C CA . ARG A 1 87 ? 3.405 -0.513 12.895 1.00 95.12 87 ARG A CA 1
ATOM 705 C C . ARG A 1 87 ? 3.474 -1.843 13.629 1.00 95.12 87 ARG A C 1
ATOM 707 O O . ARG A 1 87 ? 3.531 -2.896 13.017 1.00 95.12 87 ARG A O 1
ATOM 714 N N . ASP A 1 88 ? 3.426 -1.777 14.952 1.00 96.81 88 ASP A N 1
ATOM 715 C CA . ASP A 1 88 ? 3.297 -2.963 15.797 1.00 96.81 88 ASP A CA 1
ATOM 716 C C . ASP A 1 88 ? 1.854 -3.506 15.789 1.00 96.81 88 ASP A C 1
ATOM 718 O O . ASP A 1 88 ? 0.890 -2.730 15.841 1.00 96.81 88 ASP A O 1
ATOM 722 N N . ASP A 1 89 ? 1.695 -4.831 15.796 1.00 95.38 89 ASP A N 1
ATOM 723 C CA . ASP A 1 89 ? 0.400 -5.530 15.820 1.00 95.38 89 ASP A CA 1
ATOM 724 C C . ASP A 1 89 ? -0.520 -5.048 16.954 1.00 95.38 89 ASP A C 1
ATOM 726 O O . ASP A 1 89 ? -1.732 -4.887 16.760 1.00 95.38 89 ASP A O 1
ATOM 730 N N . ARG A 1 90 ? 0.037 -4.752 18.140 1.00 96.38 90 ARG A N 1
ATOM 731 C CA . ARG A 1 90 ? -0.733 -4.257 19.297 1.00 96.38 90 ARG A CA 1
ATOM 732 C C . ARG A 1 90 ? -1.267 -2.856 19.038 1.00 96.38 90 ARG A C 1
ATOM 734 O O . ARG A 1 90 ? -2.354 -2.517 19.507 1.00 96.38 90 ARG A O 1
ATOM 741 N N . THR A 1 91 ? -0.531 -2.045 18.276 1.00 97.38 91 THR A N 1
ATOM 742 C CA . THR A 1 91 ? -0.995 -0.718 17.853 1.00 97.38 91 THR A CA 1
ATOM 743 C C . THR A 1 91 ? -2.200 -0.857 16.936 1.00 97.38 91 THR A C 1
ATOM 745 O O . THR A 1 91 ? -3.218 -0.214 17.185 1.00 97.38 91 THR A O 1
ATOM 748 N N . ILE A 1 92 ? -2.131 -1.738 15.935 1.00 98.31 92 ILE A N 1
ATOM 749 C CA . ILE A 1 92 ? -3.252 -1.972 15.015 1.00 98.31 92 ILE A CA 1
ATOM 750 C C . ILE A 1 92 ? -4.488 -2.470 15.769 1.00 98.31 92 ILE A C 1
ATOM 752 O O . ILE A 1 92 ? -5.582 -1.932 15.583 1.00 98.31 92 ILE A O 1
ATOM 756 N N . TRP A 1 93 ? -4.318 -3.442 16.668 1.00 97.75 93 TRP A N 1
ATOM 757 C CA . TRP A 1 93 ? -5.416 -3.966 17.482 1.00 97.75 93 TRP A CA 1
ATOM 758 C C . TRP A 1 93 ? -6.065 -2.878 18.353 1.00 97.75 93 TRP A C 1
ATOM 760 O O . TRP A 1 93 ? -7.292 -2.743 18.378 1.00 97.75 93 TRP A O 1
ATOM 770 N N . ASN A 1 94 ? -5.254 -2.055 19.030 1.00 97.94 94 ASN A N 1
ATOM 771 C CA . ASN A 1 94 ? -5.745 -0.951 19.859 1.00 97.94 94 ASN A CA 1
ATOM 772 C C . ASN A 1 94 ? -6.504 0.094 19.031 1.00 97.94 94 ASN A C 1
ATOM 774 O O . ASN A 1 94 ? -7.602 0.505 19.415 1.00 97.94 94 ASN A O 1
ATOM 778 N N . VAL A 1 95 ? -5.943 0.500 17.887 1.00 98.06 95 VAL A N 1
ATOM 779 C CA . VAL A 1 95 ? -6.553 1.464 16.960 1.00 98.06 95 VAL A CA 1
ATOM 780 C C . VAL A 1 95 ? -7.909 0.958 16.475 1.00 98.06 95 VAL A C 1
ATOM 782 O O . VAL A 1 95 ? -8.902 1.677 16.585 1.00 98.06 95 VAL A O 1
ATOM 785 N N . TYR A 1 96 ? -7.980 -0.290 16.008 1.00 98.06 96 TYR A N 1
ATOM 786 C CA . TYR A 1 96 ? -9.226 -0.886 15.526 1.00 98.06 96 TYR A CA 1
ATOM 787 C C . TYR A 1 96 ? -10.307 -0.922 16.617 1.00 98.06 96 TYR A C 1
ATOM 789 O O . TYR A 1 96 ? -11.445 -0.501 16.398 1.00 98.06 96 TYR A O 1
ATOM 797 N N . ASN A 1 97 ? -9.956 -1.362 17.828 1.00 96.88 97 ASN A N 1
ATOM 798 C CA . ASN A 1 97 ? -10.914 -1.431 18.931 1.00 96.88 97 ASN A CA 1
ATOM 799 C C . ASN A 1 97 ? -11.400 -0.052 19.384 1.00 96.88 97 ASN A C 1
ATOM 801 O O . ASN A 1 97 ? -12.582 0.112 19.702 1.00 96.88 97 ASN A O 1
ATOM 805 N N . ASN A 1 98 ? -10.519 0.949 19.402 1.00 96.12 98 ASN A N 1
ATOM 806 C CA . ASN A 1 98 ? -10.900 2.327 19.702 1.00 96.12 98 ASN A CA 1
ATOM 807 C C . ASN A 1 98 ? -11.835 2.892 18.628 1.00 96.12 98 ASN A C 1
ATOM 809 O O . ASN A 1 98 ? -12.868 3.471 18.973 1.00 96.12 98 ASN A O 1
ATOM 813 N N . ALA A 1 99 ? -11.547 2.630 17.352 1.00 95.81 99 ALA A N 1
ATOM 814 C CA . ALA A 1 99 ? -12.413 3.007 16.242 1.00 95.81 99 ALA A CA 1
ATOM 815 C C . ALA A 1 99 ? -13.817 2.393 16.384 1.00 95.81 99 ALA A C 1
ATOM 817 O O . ALA A 1 99 ? -14.816 3.112 16.370 1.00 95.81 99 ALA A O 1
ATOM 818 N N . LYS A 1 100 ? -13.916 1.081 16.654 1.00 94.50 100 LYS A N 1
ATOM 819 C CA . LYS A 1 100 ? -15.212 0.408 16.870 1.00 94.50 100 LYS A CA 1
ATOM 820 C C . LYS A 1 100 ? -15.983 0.966 18.069 1.00 94.50 100 LYS A C 1
ATOM 822 O O . LYS A 1 100 ? -17.211 1.037 18.014 1.00 94.50 100 LYS A O 1
ATOM 827 N N . LYS A 1 101 ? -15.306 1.381 19.147 1.00 93.44 101 LYS A N 1
ATOM 828 C CA . LYS A 1 101 ? -15.958 2.044 20.295 1.00 93.44 101 LYS A CA 1
ATOM 829 C C . LYS A 1 101 ? -16.548 3.402 19.909 1.00 93.44 101 LYS A C 1
ATOM 831 O O . LYS A 1 101 ? -17.642 3.727 20.365 1.00 93.44 101 LYS A O 1
ATOM 836 N N . LYS A 1 102 ? -15.855 4.175 19.066 1.00 91.12 102 LYS A N 1
ATOM 837 C CA . LYS A 1 102 ? -16.346 5.469 18.564 1.00 91.12 102 LYS A CA 1
ATOM 838 C C . LYS A 1 102 ? -17.586 5.293 17.690 1.00 91.12 102 LYS A C 1
ATOM 840 O O . LYS A 1 102 ? -18.577 5.976 17.921 1.00 91.12 102 LYS A O 1
ATOM 845 N N . THR A 1 103 ? -17.587 4.306 16.795 1.00 82.69 103 THR A N 1
ATOM 846 C CA . THR A 1 103 ? -18.748 4.005 15.941 1.00 82.69 103 THR A CA 1
ATOM 847 C C . THR A 1 103 ? -19.951 3.486 16.740 1.00 82.69 103 THR A C 1
ATOM 849 O O . THR A 1 103 ? -21.088 3.820 16.424 1.00 82.69 103 THR A O 1
ATOM 852 N N . LYS A 1 104 ? -19.724 2.707 17.810 1.00 69.88 104 LYS A N 1
ATOM 853 C CA . LYS A 1 104 ? -20.794 2.170 18.677 1.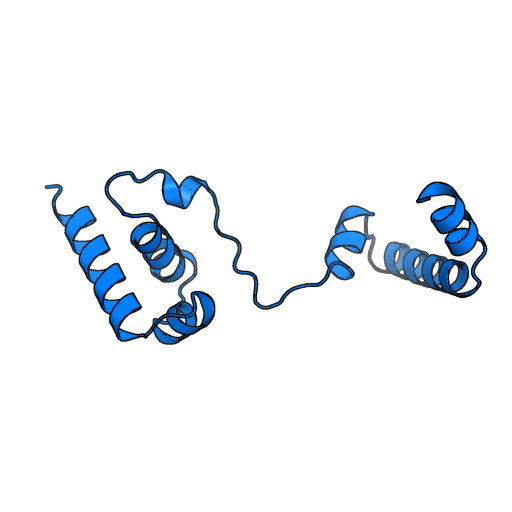00 69.88 104 LYS A CA 1
ATOM 854 C C . LYS A 1 104 ? -21.422 3.195 19.628 1.00 69.88 104 LYS A C 1
ATOM 856 O O . LYS A 1 104 ? -22.514 2.946 20.125 1.00 69.88 104 LYS A O 1
ATOM 861 N N . ARG A 1 105 ? -20.766 4.330 19.900 1.00 61.62 105 ARG A N 1
ATOM 862 C CA . ARG A 1 105 ? -21.271 5.371 20.820 1.00 61.62 105 ARG A CA 1
ATOM 863 C C . ARG A 1 105 ? -22.458 6.182 20.275 1.00 61.62 105 ARG A C 1
ATOM 865 O O . ARG A 1 105 ? -22.942 7.059 20.979 1.00 61.62 105 ARG A O 1
ATOM 872 N N . LYS A 1 106 ? -22.961 5.867 19.077 1.00 48.72 106 LYS A N 1
ATOM 873 C CA . LYS A 1 106 ? -24.288 6.288 18.616 1.00 48.72 106 LYS A CA 1
ATOM 874 C C . LYS A 1 106 ? -25.306 5.160 18.822 1.00 48.72 106 LYS A C 1
ATOM 876 O O . LYS A 1 106 ? -25.446 4.277 17.976 1.00 48.72 106 LYS A O 1
ATOM 881 N N . ARG A 1 107 ? -26.024 5.230 19.937 1.00 40.94 107 ARG A N 1
ATOM 882 C CA . ARG A 1 107 ? -27.452 4.914 20.018 1.00 40.94 107 ARG A CA 1
ATOM 883 C C . ARG A 1 107 ? -28.135 6.101 20.669 1.00 40.94 107 ARG A C 1
ATOM 885 O O . ARG A 1 107 ? -27.514 6.651 21.605 1.00 40.94 107 ARG A O 1
#

Sequence (107 aa):
MDFVKREKIREDSLYNAFQLVLKSLKEKYDLNTREVIELIAPHDKEAISIPIQVLQNRQLGVLEAVVVYLKDEIGLKYSEIAHALNRDDRTIWNVYNNAKKKTKRKR

Secondary structure (DSSP, 8-state):
-HHHHHHHHHT-HHHHHHHHHHHHHHHHHT--HHHHHHHHS---TT-----GGGGG-TTS-HHHHHHHIIIIIS---HHHHHHHTT--HHHHHHHHHHHHHHHHT--

Foldseek 3Di:
DPPVVVVVLCPDPVNVVVVVVVVVVCVVPVDDPVVVCVVPPPPPVLDDDDPPVLVVPPLADPLLSVLCCCCPVVNDDLVSVCVSVVHDSVVSVVSPVVSVVSVVPPD

Radius of gyration: 22.1 Å; chains: 1; bounding box: 46×30×53 Å

pLDDT: mean 88.72, std 11.97, range [40.94, 98.31]